Protein AF-A0A1W9HI60-F1 (afdb_monomer)

pLDDT: mean 85.68, std 8.65, range [54.12, 96.75]

Foldseek 3Di:
DVVVLVVLVVVLVVVCVVVVHDDDQVPPPVSVLSVVLSVVCVVLVVVVVVLLVLCVVLVPDVVLSVPLVVQLVVLCVLLVVCCVDPDVPDPSVVSSVVVSVVSVVVSVVSNVV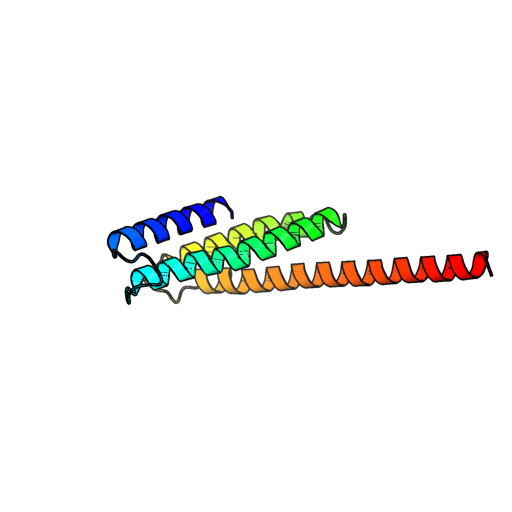SVVVVVVVVVVVVVVVVVVPD

Nearest PDB structures (foldseek):
  7a0g-assembly1_JJJ  TM=3.766E-01  e=6.857E+00  Serratia marcescens

Structure (mmCIF, N/CA/C/O backbone):
data_AF-A0A1W9HI60-F1
#
_entry.id   AF-A0A1W9HI60-F1
#
loop_
_atom_site.group_PDB
_atom_site.id
_atom_site.type_symbol
_atom_site.label_atom_id
_atom_site.label_alt_id
_atom_site.label_comp_id
_atom_site.label_asym_id
_atom_site.label_entity_id
_atom_site.label_seq_id
_atom_site.pdbx_PDB_ins_code
_atom_site.Cartn_x
_atom_site.Cartn_y
_atom_site.Cartn_z
_atom_site.occupancy
_atom_site.B_iso_or_equiv
_atom_site.auth_seq_id
_atom_site.auth_comp_id
_atom_site.auth_asym_id
_atom_site.auth_atom_id
_atom_site.pdbx_PDB_model_num
ATOM 1 N N . MET A 1 1 ? 3.529 3.774 7.042 1.00 82.81 1 MET A N 1
ATOM 2 C CA . MET A 1 1 ? 2.419 2.790 7.046 1.00 82.81 1 MET A CA 1
ATOM 3 C C . MET A 1 1 ? 2.489 1.824 8.220 1.00 82.81 1 MET A C 1
ATOM 5 O O . MET A 1 1 ? 1.472 1.654 8.872 1.00 82.81 1 MET A O 1
ATOM 9 N N . LEU A 1 2 ? 3.661 1.269 8.552 1.00 86.38 2 LEU A N 1
ATOM 10 C CA . LEU A 1 2 ? 3.834 0.377 9.712 1.00 86.38 2 LEU A CA 1
ATOM 11 C C . LEU A 1 2 ? 3.375 0.995 11.042 1.00 86.38 2 LEU A C 1
ATOM 13 O O . LEU A 1 2 ? 2.632 0.367 11.785 1.00 86.38 2 LEU A O 1
ATOM 17 N N . ILE A 1 3 ? 3.729 2.258 11.300 1.00 87.12 3 ILE A N 1
ATOM 18 C CA . ILE A 1 3 ? 3.277 2.974 12.505 1.00 87.12 3 ILE A CA 1
ATOM 19 C C . ILE A 1 3 ? 1.744 3.045 12.550 1.00 87.12 3 ILE A C 1
ATOM 21 O O . ILE A 1 3 ? 1.136 2.689 13.551 1.00 87.12 3 ILE A O 1
ATOM 25 N N . LEU A 1 4 ? 1.107 3.438 11.443 1.00 84.75 4 LEU A N 1
ATOM 26 C CA . LEU A 1 4 ? -0.353 3.515 11.353 1.00 84.75 4 LEU A CA 1
ATOM 27 C C . LEU A 1 4 ? -1.011 2.136 11.546 1.00 84.75 4 LEU A C 1
ATOM 29 O O . LEU A 1 4 ? -2.028 2.039 12.227 1.00 84.75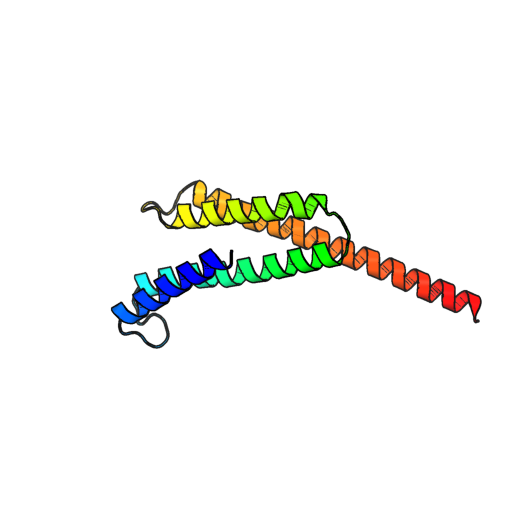 4 LEU A O 1
ATOM 33 N N . GLN A 1 5 ? -0.407 1.073 11.005 1.00 87.19 5 GLN A N 1
ATOM 34 C CA . GLN A 1 5 ? -0.853 -0.308 11.201 1.00 87.19 5 GLN A CA 1
ATOM 35 C C . GLN A 1 5 ? -0.821 -0.703 12.679 1.00 87.19 5 GLN A C 1
ATOM 37 O O . GLN A 1 5 ? -1.803 -1.242 13.191 1.00 87.19 5 GLN A O 1
ATOM 42 N N . MET A 1 6 ? 0.276 -0.383 13.367 1.00 90.00 6 MET A N 1
ATOM 43 C CA . MET A 1 6 ? 0.448 -0.680 14.784 1.00 90.00 6 MET A CA 1
ATOM 44 C C . MET A 1 6 ? -0.545 0.104 15.650 1.00 90.00 6 MET A C 1
ATOM 46 O O . MET A 1 6 ? -1.185 -0.469 16.527 1.00 90.00 6 MET A O 1
ATOM 50 N N . LEU A 1 7 ? -0.763 1.388 15.344 1.00 88.81 7 LEU A N 1
ATOM 51 C CA . LEU A 1 7 ? -1.753 2.223 16.031 1.00 88.81 7 LEU A CA 1
ATOM 52 C C . LEU A 1 7 ? -3.176 1.664 15.891 1.00 88.81 7 LEU A C 1
ATOM 54 O O . LEU A 1 7 ? -3.876 1.506 16.889 1.00 88.81 7 LEU A O 1
ATOM 58 N N . LEU A 1 8 ? -3.606 1.313 14.672 1.00 86.75 8 LEU A N 1
ATOM 59 C CA . LEU A 1 8 ? -4.923 0.701 14.459 1.00 86.75 8 LEU A CA 1
ATOM 60 C C . LEU A 1 8 ? -5.033 -0.677 15.130 1.00 86.75 8 LEU A C 1
ATOM 62 O O . LEU A 1 8 ? -6.116 -1.043 15.590 1.00 86.75 8 LEU A O 1
ATOM 66 N N . GLY A 1 9 ? -3.924 -1.417 15.213 1.00 89.00 9 GLY A N 1
ATOM 67 C CA . GLY A 1 9 ? -3.837 -2.681 15.942 1.00 89.00 9 GLY A CA 1
ATOM 68 C C . GLY A 1 9 ? -4.098 -2.485 17.431 1.00 89.00 9 GLY A C 1
ATOM 69 O O . GLY A 1 9 ? -5.011 -3.100 17.973 1.00 89.00 9 GLY A O 1
ATOM 70 N N . PHE A 1 10 ? -3.394 -1.547 18.071 1.00 90.06 10 PHE A N 1
ATOM 71 C CA . PHE A 1 10 ? -3.617 -1.206 19.478 1.00 90.06 10 PHE A CA 1
ATOM 72 C C . PHE A 1 10 ? -5.046 -0.723 19.753 1.00 90.06 10 PHE A C 1
ATOM 74 O O . PHE A 1 10 ? -5.651 -1.143 20.739 1.00 90.06 10 PHE A O 1
ATOM 81 N N . ILE A 1 11 ? -5.621 0.100 18.868 1.00 88.44 11 ILE A N 1
ATOM 82 C CA . ILE A 1 11 ? -7.019 0.551 18.986 1.00 88.44 11 ILE A CA 1
ATOM 83 C C . ILE A 1 11 ? -7.984 -0.643 18.941 1.00 88.44 11 ILE A C 1
ATOM 85 O O . ILE A 1 11 ? -8.910 -0.712 19.752 1.00 88.44 11 ILE A O 1
ATOM 89 N N . THR A 1 12 ? -7.758 -1.588 18.025 1.00 89.12 12 THR A N 1
ATOM 90 C CA . THR A 1 12 ? -8.591 -2.792 17.877 1.00 89.12 12 THR A CA 1
ATOM 91 C C . THR A 1 12 ? -8.442 -3.719 19.087 1.00 89.12 12 THR A C 1
ATOM 93 O O . THR A 1 12 ? -9.445 -4.185 19.619 1.00 89.12 12 THR A O 1
ATOM 96 N N . SER A 1 13 ? -7.221 -3.930 19.587 1.00 88.62 13 SER A N 1
ATOM 97 C CA . SER A 1 13 ? -6.960 -4.726 20.796 1.00 88.62 13 SER A CA 1
ATOM 98 C C . SER A 1 13 ? -7.589 -4.108 22.048 1.00 88.62 13 SER A C 1
ATOM 100 O O . SER A 1 13 ? -8.184 -4.816 22.856 1.00 88.62 13 SER A O 1
ATOM 102 N N . GLY A 1 14 ? -7.530 -2.781 22.193 1.00 87.94 14 GLY A N 1
ATOM 103 C CA . GLY A 1 14 ? -8.200 -2.076 23.286 1.00 87.94 14 GLY A CA 1
ATOM 104 C C . GLY A 1 14 ? -9.727 -2.166 23.199 1.00 87.94 14 GLY A C 1
ATOM 105 O O . GLY A 1 14 ? -10.391 -2.382 24.210 1.00 87.94 14 GLY A O 1
ATOM 106 N N . ALA A 1 15 ? -10.299 -2.051 21.993 1.00 87.31 15 ALA A N 1
ATOM 107 C CA . ALA A 1 15 ? -11.731 -2.267 21.775 1.00 87.31 15 ALA A CA 1
ATOM 108 C C . ALA A 1 15 ? -12.148 -3.703 22.122 1.00 87.31 15 ALA A C 1
ATOM 110 O O . ALA A 1 15 ? -13.170 -3.902 22.771 1.00 87.31 15 ALA A O 1
ATOM 111 N N . ARG A 1 16 ? -11.311 -4.684 21.770 1.00 88.50 16 ARG A N 1
ATOM 112 C CA . ARG A 1 16 ? -11.510 -6.097 22.088 1.00 88.50 16 ARG A CA 1
ATOM 113 C C . ARG A 1 16 ? -11.554 -6.348 23.600 1.00 88.50 16 ARG A C 1
ATOM 115 O O . ARG A 1 16 ? -12.469 -7.010 24.079 1.00 88.50 16 ARG A O 1
ATOM 122 N N . GLY A 1 17 ? -10.613 -5.762 24.344 1.00 87.81 17 GLY A N 1
ATOM 123 C CA . GLY A 1 17 ? -10.584 -5.841 25.807 1.00 87.81 17 GLY A CA 1
ATOM 124 C C . GLY A 1 17 ? -11.825 -5.229 26.464 1.00 87.81 17 GLY A C 1
ATOM 125 O O . GLY A 1 17 ? -12.393 -5.834 27.366 1.00 87.81 17 GLY A O 1
ATOM 126 N N . ARG A 1 18 ? -12.298 -4.072 25.972 1.00 86.38 18 ARG A N 1
ATOM 127 C CA . ARG A 1 18 ? -13.528 -3.425 26.475 1.00 86.38 18 ARG A CA 1
ATOM 128 C C . ARG A 1 18 ? -14.798 -4.231 26.200 1.00 86.38 18 ARG A C 1
ATOM 130 O O . ARG A 1 18 ? -15.707 -4.195 27.018 1.00 86.38 18 ARG A O 1
ATOM 137 N N . ALA A 1 19 ? -14.859 -4.931 25.069 1.00 86.44 19 ALA A N 1
ATOM 138 C CA . ALA A 1 19 ? -16.005 -5.756 24.691 1.00 86.44 19 ALA A CA 1
ATOM 139 C C . ALA A 1 19 ? -15.988 -7.155 25.344 1.00 86.44 19 ALA A C 1
ATOM 141 O O . ALA A 1 19 ? -16.971 -7.882 25.255 1.00 86.44 19 ALA A O 1
ATOM 142 N N . GLY A 1 20 ? -14.876 -7.567 25.969 1.00 86.62 20 GLY A N 1
ATOM 143 C CA . GLY A 1 20 ? -14.726 -8.912 26.541 1.00 86.62 20 GLY A CA 1
ATOM 144 C C . GLY A 1 20 ? -14.711 -10.042 25.498 1.00 86.62 20 GLY A C 1
ATOM 145 O O . GLY A 1 20 ? -14.954 -11.198 25.835 1.00 86.62 20 GLY A O 1
ATOM 146 N N . VAL A 1 21 ? -14.439 -9.728 24.226 1.00 87.56 21 VAL A N 1
ATOM 147 C CA . VAL A 1 21 ? -14.544 -10.675 23.103 1.00 87.56 21 VAL A CA 1
ATOM 148 C C . VAL A 1 21 ? -13.172 -11.233 22.740 1.00 87.56 21 VAL A C 1
ATOM 150 O O . VAL A 1 21 ? -12.330 -10.513 22.222 1.00 87.56 21 VAL A O 1
ATOM 153 N N . TRP A 1 22 ? -12.928 -12.531 22.885 1.00 75.00 22 TRP A N 1
ATOM 154 C CA . TRP A 1 22 ? -11.610 -13.108 22.563 1.00 75.00 22 TRP A CA 1
ATOM 155 C C . TRP A 1 22 ? -11.428 -13.472 21.083 1.00 75.00 22 TRP A C 1
ATOM 157 O O . TRP A 1 22 ? -10.345 -13.281 20.534 1.00 75.00 22 TRP A O 1
ATOM 167 N N . ILE A 1 23 ? -12.492 -13.925 20.411 1.00 78.75 23 ILE A N 1
ATOM 168 C CA . ILE A 1 23 ? -12.496 -14.330 18.995 1.00 78.75 23 ILE A CA 1
ATOM 169 C C . ILE A 1 23 ? -13.707 -13.701 18.298 1.00 78.75 23 ILE A C 1
ATOM 171 O O . ILE A 1 23 ? -14.773 -13.582 18.893 1.00 78.75 23 ILE A O 1
ATOM 175 N N . GLY A 1 24 ? -13.543 -13.274 17.042 1.00 80.44 24 GLY A N 1
ATOM 176 C CA . GLY A 1 24 ? -14.601 -12.592 16.286 1.00 80.44 24 GLY A CA 1
ATOM 177 C C . GLY A 1 24 ? -14.851 -11.162 16.774 1.00 80.44 24 GLY A C 1
ATOM 178 O O . GLY A 1 24 ? -13.955 -10.546 17.363 1.00 80.44 24 GLY A O 1
ATOM 179 N N . ASP A 1 25 ? -16.043 -10.637 16.492 1.00 83.12 25 ASP A N 1
ATOM 180 C CA . ASP A 1 25 ? -16.515 -9.315 16.931 1.00 83.12 25 ASP A CA 1
ATOM 181 C C . ASP A 1 25 ? -17.551 -9.385 18.069 1.00 83.12 25 ASP A C 1
ATOM 183 O O . ASP A 1 25 ? -17.870 -8.358 18.658 1.00 83.12 25 ASP A O 1
ATOM 187 N N . GLY A 1 26 ? -18.045 -10.581 18.410 1.00 83.31 26 GLY A N 1
ATOM 188 C CA . GLY A 1 26 ? -19.010 -10.791 19.493 1.00 83.31 26 GLY A CA 1
ATOM 189 C C . GLY A 1 26 ? -20.325 -10.026 19.317 1.00 83.31 26 GLY A C 1
ATOM 190 O O . GLY A 1 26 ? -21.011 -9.784 20.303 1.00 83.31 26 GLY A O 1
ATOM 191 N N . GLY A 1 27 ? -20.660 -9.608 18.089 1.00 84.88 27 GLY A N 1
ATOM 192 C CA . GLY A 1 27 ? -21.811 -8.743 17.812 1.00 84.88 27 GLY A CA 1
ATOM 193 C C . GLY A 1 27 ? -21.589 -7.257 18.132 1.00 84.88 27 GLY A C 1
ATOM 194 O O . GLY A 1 27 ? -22.499 -6.451 17.940 1.00 84.88 27 GLY A O 1
ATOM 195 N N . ASP A 1 28 ? -20.393 -6.861 18.579 1.00 86.75 28 ASP A N 1
ATOM 196 C CA . ASP A 1 28 ? -20.057 -5.464 18.847 1.00 86.75 28 ASP A CA 1
ATOM 197 C C . ASP A 1 28 ? -19.732 -4.728 17.534 1.00 86.75 28 ASP A C 1
ATOM 199 O O . ASP A 1 28 ? -18.679 -4.902 16.908 1.00 86.75 28 ASP A O 1
ATOM 203 N N . ALA A 1 29 ? -20.645 -3.846 17.123 1.00 84.88 29 ALA A N 1
ATOM 204 C CA . ALA A 1 29 ? -20.510 -3.058 15.901 1.00 84.88 29 ALA A CA 1
ATOM 205 C C . ALA A 1 29 ? -19.293 -2.107 15.909 1.00 84.88 29 ALA A C 1
ATOM 207 O O . ALA A 1 29 ? -18.756 -1.775 14.847 1.00 84.88 29 ALA A O 1
ATOM 208 N N . ALA A 1 30 ? -18.831 -1.642 17.072 1.00 83.38 30 ALA A N 1
ATOM 209 C CA . ALA A 1 30 ? -17.645 -0.796 17.188 1.00 83.38 30 ALA A CA 1
ATOM 210 C C . ALA A 1 30 ? -16.352 -1.618 17.045 1.00 83.38 30 ALA 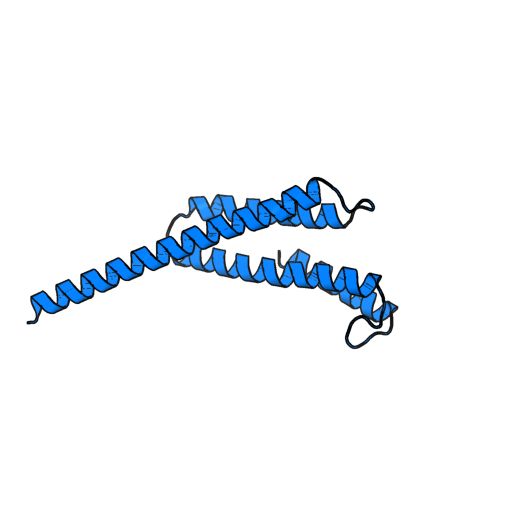A C 1
ATOM 212 O O . ALA A 1 30 ? -15.417 -1.190 16.351 1.00 83.38 30 ALA A O 1
ATOM 213 N N . LEU A 1 31 ? -16.312 -2.822 17.622 1.00 86.69 31 LEU A N 1
ATOM 214 C CA . LEU A 1 31 ? -15.220 -3.774 17.424 1.00 86.69 31 LEU A CA 1
ATOM 215 C C . LEU A 1 31 ? -15.136 -4.207 15.958 1.00 86.69 31 LEU A C 1
ATOM 217 O O . LEU A 1 31 ? -14.060 -4.151 15.363 1.00 86.69 31 LEU A O 1
ATOM 221 N N . GLN A 1 32 ? -16.273 -4.518 15.334 1.00 87.44 32 GLN A N 1
ATOM 222 C CA . GLN A 1 32 ? -16.336 -4.858 13.914 1.00 87.44 32 GLN A CA 1
ATOM 223 C C . GLN A 1 32 ? -15.767 -3.729 13.039 1.00 87.44 32 GLN A C 1
ATOM 225 O O . GLN A 1 32 ? -14.930 -3.962 12.163 1.00 87.44 32 GLN A O 1
ATOM 230 N N . ARG A 1 33 ? -16.158 -2.473 13.300 1.00 84.12 33 ARG A N 1
ATOM 231 C CA . ARG A 1 33 ? -15.640 -1.309 12.564 1.00 84.12 33 ARG A CA 1
ATOM 232 C C . ARG A 1 33 ? -14.132 -1.163 12.727 1.00 84.12 33 ARG A C 1
ATOM 234 O O . ARG A 1 33 ? -13.442 -1.003 11.724 1.00 84.12 33 ARG A O 1
ATOM 241 N N . THR A 1 34 ? -13.605 -1.206 13.948 1.00 86.62 34 THR A N 1
ATOM 242 C CA . THR A 1 34 ? -12.159 -1.031 14.189 1.00 86.62 34 THR A CA 1
ATOM 243 C C . THR A 1 34 ? -11.336 -2.174 13.589 1.00 86.62 34 THR A C 1
ATOM 245 O O . THR A 1 34 ? -10.365 -1.903 12.879 1.00 86.62 34 THR A O 1
ATOM 248 N N . ALA A 1 35 ? -11.799 -3.420 13.722 1.00 87.06 35 ALA A N 1
ATOM 249 C CA . ALA A 1 35 ? -11.182 -4.586 13.097 1.00 87.06 35 ALA A CA 1
ATOM 250 C C . ALA A 1 35 ? -11.123 -4.465 11.565 1.00 87.06 35 ALA A C 1
ATOM 252 O O . ALA A 1 35 ? -10.074 -4.704 10.967 1.00 87.06 35 ALA A O 1
ATOM 253 N N . ARG A 1 36 ? -12.202 -4.010 10.909 1.00 86.94 36 ARG A N 1
ATOM 254 C CA . ARG A 1 36 ? -12.205 -3.787 9.449 1.00 86.94 36 ARG A CA 1
ATOM 255 C C . ARG A 1 36 ? -11.260 -2.671 9.011 1.00 86.94 36 ARG A C 1
ATOM 257 O O . ARG A 1 36 ? -10.659 -2.784 7.944 1.00 86.94 36 ARG A O 1
ATOM 264 N N . ARG A 1 37 ? -11.102 -1.613 9.813 1.00 83.69 37 ARG A N 1
ATOM 265 C CA . ARG A 1 37 ? -10.131 -0.538 9.539 1.00 83.69 37 ARG A CA 1
ATOM 266 C C . ARG A 1 37 ? -8.702 -1.067 9.575 1.00 83.69 37 ARG A C 1
ATOM 268 O O . ARG A 1 37 ? -7.924 -0.778 8.669 1.00 83.69 37 ARG A O 1
ATOM 275 N N . HIS A 1 38 ? -8.379 -1.847 10.606 1.00 86.06 38 HIS A N 1
ATOM 276 C CA . HIS A 1 38 ? -7.067 -2.464 10.764 1.00 86.06 38 HIS A CA 1
ATOM 277 C C . HIS A 1 38 ? -6.773 -3.477 9.649 1.00 86.06 38 HIS A C 1
ATOM 279 O O . HIS A 1 38 ? -5.710 -3.408 9.039 1.00 86.06 38 HIS A O 1
ATOM 285 N N . GLY A 1 39 ? -7.733 -4.351 9.327 1.00 85.94 39 GLY A N 1
ATOM 286 C CA . GLY A 1 39 ? -7.604 -5.334 8.246 1.00 85.94 39 GLY A CA 1
ATOM 287 C C . GLY A 1 39 ? -7.399 -4.687 6.874 1.00 85.94 39 GLY A C 1
ATOM 288 O O . GLY A 1 39 ? -6.445 -5.017 6.179 1.00 85.94 39 GLY A O 1
ATOM 289 N N . ASN A 1 40 ? -8.203 -3.675 6.522 1.00 85.25 40 ASN A N 1
ATOM 290 C CA . ASN A 1 40 ? -8.041 -2.963 5.248 1.00 85.25 40 ASN A CA 1
ATOM 291 C C . ASN A 1 40 ? -6.660 -2.303 5.119 1.00 85.25 40 ASN A C 1
ATOM 293 O O . ASN A 1 40 ? -6.091 -2.254 4.026 1.00 85.25 40 ASN A O 1
ATOM 297 N N . LEU A 1 41 ? -6.129 -1.752 6.215 1.00 85.06 41 LEU A N 1
ATOM 298 C CA . LEU A 1 41 ? -4.783 -1.196 6.210 1.00 85.06 41 LEU A CA 1
ATOM 299 C C . LEU A 1 41 ? -3.719 -2.287 6.118 1.00 85.06 41 LEU A C 1
ATOM 301 O O . LEU A 1 41 ? -2.770 -2.073 5.374 1.00 85.06 41 LEU A O 1
ATOM 305 N N . ALA A 1 42 ? -3.896 -3.433 6.777 1.00 86.94 42 ALA A N 1
ATOM 306 C CA . ALA A 1 42 ? -2.968 -4.561 6.705 1.00 86.94 42 ALA A CA 1
ATOM 307 C C . ALA A 1 42 ? -2.799 -5.057 5.263 1.00 86.94 42 ALA A C 1
ATOM 309 O O . ALA A 1 42 ? -1.681 -5.137 4.757 1.00 86.94 42 ALA A O 1
ATOM 310 N N . GLU A 1 43 ? -3.925 -5.320 4.595 1.00 84.50 43 GLU A N 1
ATOM 311 C CA . GLU A 1 43 ? -3.982 -5.834 3.226 1.00 84.50 43 GLU A CA 1
ATOM 312 C C . GLU A 1 43 ? -3.324 -4.857 2.246 1.00 84.50 43 GLU A C 1
ATOM 314 O O . GLU A 1 43 ? -2.404 -5.216 1.512 1.00 84.50 43 GLU A O 1
ATOM 319 N N . ASN A 1 44 ? -3.742 -3.587 2.275 1.00 84.19 44 ASN A N 1
ATOM 320 C CA . ASN A 1 44 ? -3.217 -2.592 1.344 1.00 84.19 44 ASN A CA 1
ATOM 321 C C . ASN A 1 44 ? -1.768 -2.213 1.669 1.00 84.19 44 ASN A C 1
ATOM 323 O O . ASN A 1 44 ? -0.935 -2.150 0.776 1.00 84.19 44 ASN A O 1
ATOM 327 N N . ALA A 1 45 ? -1.416 -1.966 2.931 1.00 85.81 45 ALA A N 1
ATOM 328 C CA . ALA A 1 45 ? -0.049 -1.569 3.264 1.00 85.81 45 ALA A CA 1
ATOM 329 C C . ALA A 1 45 ? 0.963 -2.666 2.905 1.00 85.81 45 ALA A C 1
ATOM 331 O O . ALA A 1 45 ? 2.015 -2.337 2.360 1.00 85.81 45 ALA A O 1
ATOM 332 N N . GLY A 1 46 ? 0.641 -3.938 3.173 1.00 87.62 46 GLY A N 1
ATOM 333 C CA . GLY A 1 46 ? 1.508 -5.071 2.849 1.00 87.62 46 GLY A CA 1
ATOM 334 C C . GLY A 1 46 ? 1.729 -5.232 1.345 1.00 87.62 46 GLY A C 1
ATOM 335 O O . GLY A 1 46 ? 2.875 -5.288 0.901 1.00 87.62 46 GLY A O 1
ATOM 336 N N . LEU A 1 47 ? 0.649 -5.226 0.557 1.00 89.38 47 LEU A N 1
ATOM 337 C CA . LEU A 1 47 ? 0.732 -5.364 -0.902 1.00 89.38 47 LEU A CA 1
ATOM 338 C C . LEU A 1 47 ? 1.525 -4.225 -1.552 1.00 89.38 47 LEU A C 1
ATOM 340 O O . LEU A 1 47 ? 2.368 -4.472 -2.413 1.00 89.38 47 LEU A O 1
ATOM 344 N N . PHE A 1 48 ? 1.302 -2.983 -1.122 1.00 91.38 48 PHE A N 1
ATOM 345 C CA . PHE A 1 48 ? 2.021 -1.838 -1.678 1.00 91.38 48 PHE A CA 1
ATOM 346 C C . PHE A 1 48 ? 3.492 -1.818 -1.270 1.00 91.38 48 PHE A C 1
ATOM 348 O O . PHE A 1 48 ? 4.335 -1.536 -2.114 1.00 91.38 48 PHE A O 1
ATOM 355 N N . LEU A 1 49 ? 3.822 -2.152 -0.017 1.00 92.19 49 LEU A N 1
ATOM 356 C CA . LEU A 1 49 ? 5.218 -2.291 0.411 1.00 92.19 49 LEU A CA 1
ATOM 357 C C . LEU A 1 49 ? 5.946 -3.337 -0.435 1.00 92.19 49 LEU A C 1
ATOM 359 O O . LEU A 1 49 ? 7.006 -3.034 -0.971 1.00 92.19 49 LEU A O 1
ATOM 363 N N . ALA A 1 50 ? 5.347 -4.517 -0.625 1.00 93.62 50 ALA A N 1
ATOM 364 C CA . ALA A 1 50 ? 5.918 -5.554 -1.479 1.00 93.62 50 ALA A CA 1
ATOM 365 C C . ALA A 1 50 ? 6.110 -5.063 -2.924 1.00 93.62 50 ALA A C 1
ATOM 367 O O . ALA A 1 50 ? 7.185 -5.234 -3.495 1.00 93.62 50 ALA A O 1
ATOM 368 N N . GLY A 1 51 ? 5.105 -4.397 -3.502 1.00 93.88 51 GLY A N 1
ATOM 369 C CA . GLY A 1 51 ? 5.194 -3.850 -4.855 1.00 93.88 51 GLY A CA 1
ATOM 370 C C . GLY A 1 51 ? 6.275 -2.774 -5.011 1.00 93.88 51 GLY A C 1
ATOM 371 O O . GLY A 1 51 ? 7.034 -2.812 -5.976 1.00 93.88 51 GLY A O 1
ATOM 372 N N . PHE A 1 52 ? 6.398 -1.848 -4.055 1.00 94.44 52 PHE A N 1
ATOM 373 C CA . PHE A 1 52 ? 7.456 -0.833 -4.065 1.00 94.44 52 PHE A CA 1
ATOM 374 C C . PHE A 1 52 ? 8.842 -1.456 -3.924 1.00 94.44 52 PHE A C 1
ATOM 376 O O . PHE A 1 52 ? 9.755 -1.061 -4.642 1.00 94.44 52 PHE A O 1
ATOM 383 N N . THR A 1 53 ? 8.997 -2.462 -3.061 1.00 94.50 53 THR A N 1
ATOM 384 C CA . THR A 1 53 ? 10.254 -3.208 -2.943 1.00 94.50 53 THR A CA 1
ATOM 385 C C . THR A 1 53 ? 10.615 -3.898 -4.257 1.00 94.50 53 THR A C 1
ATOM 387 O O . THR A 1 53 ? 11.755 -3.794 -4.694 1.00 94.50 53 THR A O 1
ATOM 390 N N . LEU A 1 54 ? 9.663 -4.553 -4.929 1.00 95.00 54 LEU A N 1
ATOM 391 C CA . LEU A 1 54 ? 9.911 -5.171 -6.237 1.00 95.00 54 LEU A CA 1
ATOM 392 C C . LEU A 1 54 ? 10.298 -4.139 -7.304 1.00 95.00 54 LEU A C 1
ATOM 394 O O . LEU A 1 54 ? 11.187 -4.403 -8.113 1.00 95.00 54 LEU A O 1
ATOM 398 N N . LEU A 1 55 ? 9.659 -2.965 -7.297 1.00 94.69 55 LEU A N 1
ATOM 399 C CA . LEU A 1 55 ? 9.994 -1.879 -8.215 1.00 94.69 55 LEU A CA 1
ATOM 400 C C . LEU A 1 55 ? 11.419 -1.359 -7.963 1.00 94.69 55 LEU A C 1
ATOM 402 O O . LEU A 1 55 ? 12.187 -1.260 -8.916 1.00 94.69 55 LEU A O 1
ATOM 406 N N . GLU A 1 56 ? 11.800 -1.115 -6.708 1.00 94.50 56 GLU A N 1
ATOM 407 C CA . GLU A 1 56 ? 13.161 -0.696 -6.333 1.00 94.50 56 GLU A CA 1
ATOM 408 C C . GLU A 1 56 ? 14.204 -1.739 -6.758 1.00 94.50 56 GLU A C 1
ATOM 410 O O . GLU A 1 56 ? 15.173 -1.421 -7.446 1.00 94.50 56 GLU A O 1
ATOM 415 N N . LEU A 1 57 ? 13.964 -3.015 -6.431 1.00 94.56 57 LEU A N 1
ATOM 416 C CA . LEU A 1 57 ? 14.861 -4.124 -6.774 1.00 94.56 57 LEU A CA 1
ATOM 417 C C . LEU A 1 57 ? 14.992 -4.340 -8.284 1.00 94.56 57 LEU A C 1
ATOM 419 O O . LEU A 1 57 ? 16.004 -4.861 -8.750 1.00 94.56 57 LEU A O 1
ATOM 423 N N . SER A 1 58 ? 13.994 -3.933 -9.071 1.00 92.44 58 SER A N 1
ATOM 424 C CA . SER A 1 58 ? 14.085 -3.994 -10.529 1.00 92.44 58 SER A CA 1
ATOM 425 C C . SER A 1 58 ? 15.129 -3.030 -11.108 1.00 92.44 58 SER A C 1
ATOM 427 O O . SER A 1 58 ? 15.512 -3.192 -12.272 1.00 92.44 58 SER A O 1
ATOM 429 N N . GLY A 1 59 ? 15.551 -2.020 -10.334 1.00 90.69 59 GLY A N 1
ATOM 430 C CA . GLY A 1 59 ? 16.445 -0.942 -10.761 1.00 90.69 59 GLY A CA 1
ATOM 431 C C . GLY A 1 59 ? 15.840 -0.019 -11.825 1.00 90.69 59 GLY A C 1
ATOM 432 O O . GLY A 1 59 ? 16.558 0.763 -12.445 1.00 90.69 59 GLY A O 1
ATOM 433 N N . ARG A 1 60 ? 14.531 -0.126 -12.096 1.00 85.31 60 ARG A N 1
ATOM 434 C CA . ARG A 1 60 ? 13.832 0.625 -13.147 1.00 85.31 60 ARG A CA 1
ATOM 435 C C . ARG A 1 60 ? 12.926 1.680 -12.523 1.00 85.31 60 ARG A C 1
ATOM 437 O O . ARG A 1 60 ? 12.247 1.437 -11.536 1.00 85.31 60 ARG A O 1
ATOM 444 N N . TRP A 1 61 ? 12.881 2.844 -13.166 1.00 89.69 61 TRP A N 1
ATOM 445 C CA . TRP A 1 61 ? 11.964 3.948 -12.850 1.00 89.69 61 TRP A CA 1
ATOM 446 C C . TRP A 1 61 ? 12.071 4.498 -11.411 1.00 89.69 61 TRP A C 1
ATOM 448 O O . TRP A 1 61 ? 11.056 4.619 -10.722 1.00 89.69 61 TRP A O 1
ATOM 458 N N . PRO A 1 62 ? 13.266 4.942 -10.972 1.00 90.81 62 PRO A N 1
ATOM 459 C CA . PRO A 1 62 ? 13.460 5.508 -9.632 1.00 90.81 62 PRO A CA 1
ATOM 460 C C . PRO A 1 62 ? 12.569 6.734 -9.368 1.00 90.81 62 PRO A C 1
ATOM 462 O O . PRO A 1 62 ? 12.065 6.917 -8.264 1.00 90.81 62 PRO A O 1
ATOM 465 N N . MET A 1 63 ? 12.290 7.542 -10.399 1.00 92.44 63 MET A N 1
ATOM 466 C CA . MET A 1 63 ? 11.374 8.686 -10.294 1.00 92.44 63 MET A CA 1
ATOM 467 C C . MET A 1 63 ? 9.935 8.266 -9.979 1.00 92.44 63 MET A C 1
ATOM 469 O O . MET A 1 63 ? 9.251 8.951 -9.220 1.00 92.44 63 MET A O 1
ATOM 473 N N . LEU A 1 64 ? 9.472 7.136 -10.529 1.00 90.75 64 LEU A N 1
ATOM 474 C CA . LEU A 1 64 ? 8.138 6.623 -10.224 1.00 90.75 64 LEU A CA 1
ATOM 475 C C . LEU A 1 64 ? 8.051 6.242 -8.748 1.00 90.75 64 LEU A C 1
ATOM 477 O O . LEU A 1 64 ? 7.076 6.593 -8.093 1.00 90.75 64 LEU A O 1
ATOM 481 N N . LEU A 1 65 ? 9.081 5.588 -8.210 1.00 91.75 65 LEU A N 1
ATOM 482 C CA . LEU A 1 65 ? 9.134 5.224 -6.798 1.00 91.75 65 LEU A CA 1
ATOM 483 C C . LEU A 1 65 ? 9.195 6.462 -5.890 1.00 91.75 65 LEU A C 1
ATOM 485 O O . LEU A 1 65 ? 8.441 6.541 -4.918 1.00 91.75 65 LEU A O 1
ATOM 489 N N . LEU A 1 66 ? 10.016 7.457 -6.246 1.00 92.50 66 LEU A N 1
ATOM 490 C CA . LEU A 1 66 ? 10.160 8.709 -5.499 1.00 92.50 66 LEU A CA 1
ATOM 491 C C . LEU A 1 66 ? 8.845 9.493 -5.390 1.00 92.50 66 LEU A C 1
ATOM 493 O O . LEU A 1 66 ? 8.600 10.123 -4.367 1.00 92.50 66 LEU A O 1
ATOM 497 N N . ILE A 1 67 ? 7.996 9.449 -6.419 1.00 93.44 67 ILE A N 1
ATOM 498 C CA . ILE A 1 67 ? 6.698 10.139 -6.425 1.00 93.44 67 ILE A CA 1
ATOM 499 C C . ILE A 1 67 ? 5.615 9.264 -5.783 1.00 93.44 67 ILE A C 1
ATOM 501 O O . ILE A 1 67 ? 4.865 9.713 -4.917 1.00 93.44 67 ILE A O 1
ATOM 505 N N . LEU A 1 68 ? 5.525 7.997 -6.183 1.00 91.81 68 LEU A N 1
ATOM 506 C CA . LEU A 1 68 ? 4.395 7.140 -5.842 1.00 91.81 68 LEU A CA 1
ATOM 507 C C . LEU A 1 68 ? 4.397 6.728 -4.363 1.00 91.81 68 LEU A C 1
ATOM 509 O O . LEU A 1 68 ? 3.328 6.674 -3.754 1.00 91.81 68 LEU A O 1
ATOM 513 N N . CYS A 1 69 ? 5.570 6.511 -3.757 1.00 90.00 69 CYS A N 1
ATOM 514 C CA . CYS A 1 69 ? 5.702 6.198 -2.330 1.00 90.00 69 CYS A CA 1
ATOM 515 C C . CYS A 1 69 ? 5.129 7.296 -1.410 1.00 90.00 69 CYS A C 1
ATOM 517 O O . CYS A 1 69 ? 4.232 6.990 -0.613 1.00 90.00 69 CYS A O 1
ATOM 519 N N . PRO A 1 70 ? 5.580 8.567 -1.475 1.00 91.88 70 PRO A N 1
ATOM 520 C CA . PRO A 1 70 ? 5.030 9.620 -0.624 1.00 91.88 70 PRO A CA 1
ATOM 521 C C . PRO A 1 70 ? 3.566 9.924 -0.957 1.00 91.88 70 PRO A C 1
ATOM 523 O O . PRO A 1 70 ? 2.766 10.086 -0.033 1.00 91.88 70 PRO A O 1
ATOM 526 N N . THR A 1 71 ? 3.173 9.921 -2.237 1.00 90.00 71 THR A N 1
ATOM 527 C CA . THR A 1 71 ? 1.768 10.106 -2.631 1.00 90.00 71 THR A CA 1
ATOM 528 C C . THR A 1 71 ? 0.872 9.031 -2.019 1.00 90.00 71 THR A C 1
ATOM 530 O O . THR A 1 71 ? -0.163 9.356 -1.437 1.00 90.00 71 THR A O 1
AT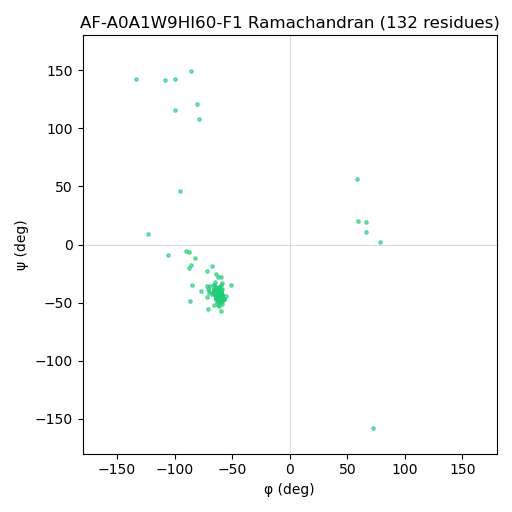OM 533 N N . PHE A 1 72 ? 1.282 7.761 -2.065 1.00 88.88 72 PHE A N 1
ATOM 534 C CA . PHE A 1 72 ? 0.552 6.669 -1.425 1.00 88.88 72 PHE A CA 1
ATOM 535 C C . PHE A 1 72 ? 0.408 6.887 0.086 1.00 88.88 72 PHE A C 1
ATOM 537 O O . PHE A 1 72 ? -0.680 6.713 0.638 1.00 88.88 72 PHE A O 1
ATOM 544 N N . VAL A 1 73 ? 1.474 7.326 0.764 1.00 88.19 73 VAL A N 1
ATOM 545 C CA . VAL A 1 73 ? 1.416 7.619 2.203 1.00 88.19 73 VAL A CA 1
ATOM 546 C C . VAL A 1 73 ? 0.394 8.714 2.508 1.00 88.19 73 VAL A C 1
ATOM 548 O O . VAL A 1 73 ? -0.439 8.533 3.398 1.00 88.19 73 VAL A O 1
ATOM 551 N N . VAL A 1 74 ? 0.408 9.808 1.746 1.00 88.25 74 VAL A N 1
ATOM 552 C CA . VAL A 1 74 ? -0.531 10.929 1.901 1.00 88.25 74 VAL A CA 1
ATOM 553 C C . VAL A 1 74 ? -1.977 10.492 1.64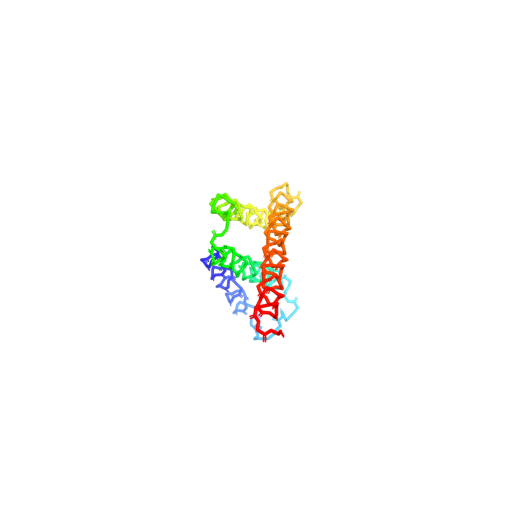9 1.00 88.25 74 VAL A C 1
ATOM 555 O O . VAL A 1 74 ? -2.861 10.793 2.452 1.00 88.25 74 VAL A O 1
ATOM 558 N N . LEU A 1 75 ? -2.232 9.716 0.594 1.00 86.25 75 LEU A N 1
ATOM 559 C CA . LEU A 1 75 ? -3.561 9.178 0.282 1.00 86.25 75 LEU A CA 1
ATOM 560 C C . LEU A 1 75 ? -4.112 8.298 1.410 1.00 86.25 75 LEU A C 1
ATOM 562 O O . LEU A 1 75 ? -5.289 8.403 1.765 1.00 86.25 75 LEU A O 1
ATOM 566 N N . ARG A 1 76 ? -3.261 7.473 2.031 1.00 84.81 76 ARG A N 1
ATOM 567 C CA . ARG A 1 76 ? -3.6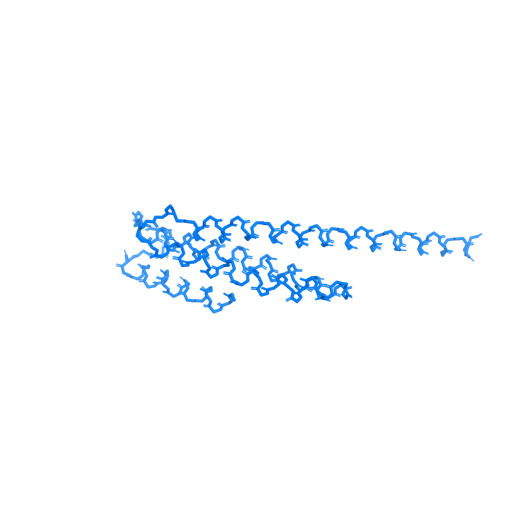53 6.641 3.178 1.00 84.81 76 ARG A CA 1
ATOM 568 C C . ARG A 1 76 ? -3.931 7.467 4.429 1.00 84.81 76 ARG A C 1
ATOM 570 O O . ARG A 1 76 ? -4.863 7.133 5.159 1.00 84.81 76 ARG A O 1
ATOM 577 N N . LEU A 1 77 ? -3.189 8.551 4.661 1.00 81.88 77 LEU A N 1
ATOM 578 C CA . LEU A 1 77 ? -3.493 9.490 5.744 1.00 81.88 77 LEU A CA 1
ATOM 579 C C . LEU A 1 77 ? -4.845 10.175 5.511 1.00 81.88 77 LEU A C 1
ATOM 581 O O . LEU A 1 77 ? -5.675 10.180 6.417 1.00 81.88 77 LEU A O 1
ATOM 585 N N . PHE A 1 78 ? -5.124 10.657 4.296 1.00 80.25 78 PHE A N 1
ATOM 586 C CA . PHE A 1 78 ? -6.432 11.232 3.961 1.00 80.25 78 PHE A CA 1
ATOM 587 C C . PHE A 1 78 ? -7.575 10.229 4.127 1.00 80.25 78 PHE A C 1
ATOM 589 O O . PHE A 1 78 ? -8.614 10.574 4.693 1.00 80.25 78 PHE A O 1
ATOM 596 N N . HIS A 1 79 ? -7.377 8.980 3.702 1.00 77.94 79 HIS A N 1
ATOM 597 C CA . HIS A 1 79 ? -8.372 7.928 3.878 1.00 77.94 79 HIS A CA 1
ATOM 598 C C . HIS A 1 79 ? -8.630 7.627 5.363 1.00 77.94 79 HIS A C 1
ATOM 600 O O . HIS A 1 79 ? -9.785 7.539 5.781 1.00 77.94 79 HIS A O 1
ATOM 606 N N . ALA A 1 80 ? -7.570 7.528 6.176 1.00 74.50 80 ALA A N 1
ATOM 607 C CA . ALA A 1 80 ? -7.675 7.305 7.617 1.00 74.50 80 ALA A CA 1
ATOM 608 C C . ALA A 1 80 ? -8.384 8.471 8.330 1.00 74.50 80 ALA A C 1
ATOM 610 O O . ALA A 1 80 ? -9.284 8.241 9.135 1.00 74.50 80 ALA A O 1
ATOM 611 N N . VAL A 1 81 ? -8.044 9.718 7.987 1.00 75.12 81 VAL A N 1
ATOM 612 C CA . VAL A 1 81 ? -8.694 10.930 8.519 1.00 75.12 81 VAL A CA 1
ATOM 613 C C . VAL A 1 81 ? -10.166 10.988 8.112 1.00 75.12 81 VAL A C 1
ATOM 615 O O . VAL A 1 81 ? -11.027 11.257 8.948 1.00 75.12 81 VAL A O 1
ATOM 618 N N . GLY A 1 82 ? -10.478 10.694 6.846 1.00 66.81 82 GLY A N 1
ATOM 619 C CA . GLY A 1 82 ? -11.850 10.660 6.338 1.00 66.81 82 GLY A CA 1
ATOM 620 C C . GLY A 1 82 ? -12.737 9.653 7.071 1.00 66.81 82 GLY A C 1
ATOM 621 O O . GLY A 1 82 ? -13.938 9.870 7.186 1.00 66.81 82 GLY A O 1
ATOM 622 N N . LEU A 1 83 ? -12.138 8.594 7.614 1.00 65.69 83 LEU A N 1
ATOM 623 C CA . LEU A 1 83 ? -12.813 7.537 8.360 1.00 65.69 83 LEU A CA 1
ATOM 624 C C . LEU A 1 83 ? -12.991 7.857 9.855 1.00 65.69 83 LEU A C 1
ATOM 626 O O . LEU A 1 83 ? -13.806 7.230 10.535 1.00 65.69 83 LEU A O 1
ATOM 630 N N . SER A 1 84 ? -12.240 8.829 10.371 1.00 64.50 84 SER A N 1
ATOM 631 C CA . SER A 1 84 ? -12.330 9.311 11.755 1.00 64.50 84 SER A CA 1
ATOM 632 C C . SER A 1 84 ? -13.366 10.424 11.949 1.00 64.50 84 SER A C 1
ATOM 634 O O . SER A 1 84 ? -13.616 10.820 13.083 1.00 64.50 84 SER A O 1
ATOM 636 N N . ARG A 1 85 ? -13.979 10.934 10.874 1.00 64.50 85 ARG A N 1
ATOM 637 C CA . ARG A 1 85 ? -15.044 11.948 10.940 1.00 64.50 85 ARG A CA 1
ATOM 638 C C . ARG A 1 85 ? -16.423 11.305 11.147 1.00 64.50 85 ARG A C 1
ATOM 640 O O . ARG A 1 85 ? -16.651 10.179 10.712 1.00 64.50 85 ARG A O 1
ATOM 647 N N . ALA A 1 86 ? -17.317 12.033 11.825 1.00 54.12 86 ALA A N 1
ATOM 648 C CA . ALA A 1 86 ? -18.675 11.584 12.157 1.00 54.12 86 ALA A CA 1
ATOM 649 C C . ALA A 1 86 ? -19.538 11.358 10.907 1.00 54.12 86 ALA A C 1
ATOM 651 O O . ALA A 1 86 ? -20.278 10.380 10.832 1.00 54.12 86 ALA A O 1
ATOM 652 N N . ASP A 1 87 ? -19.376 12.218 9.903 1.00 58.84 87 ASP A N 1
ATOM 653 C CA . ASP A 1 87 ? -19.901 11.975 8.570 1.00 58.84 87 ASP A CA 1
ATOM 654 C C . ASP A 1 87 ? -18.941 11.038 7.824 1.00 58.84 87 ASP A C 1
ATOM 656 O O . ASP A 1 87 ? -17.746 11.314 7.712 1.00 58.84 87 ASP A O 1
ATOM 660 N N . THR A 1 88 ? -19.424 9.883 7.376 1.00 56.47 88 THR A N 1
ATOM 661 C CA . THR A 1 88 ? -18.595 8.878 6.685 1.00 56.47 88 THR A CA 1
ATOM 662 C C . THR A 1 88 ? -18.576 9.086 5.166 1.00 56.47 88 THR A C 1
ATOM 664 O O . THR A 1 88 ? -17.791 8.440 4.467 1.00 56.47 88 THR A O 1
ATOM 667 N N . SER A 1 89 ? -19.369 10.037 4.660 1.00 58.97 89 SER A N 1
ATOM 668 C CA . SER A 1 89 ? -19.532 10.405 3.250 1.00 58.97 89 SER A CA 1
ATOM 669 C C . SER A 1 89 ? -18.637 11.589 2.838 1.00 58.97 89 SER A C 1
ATOM 671 O O . SER A 1 89 ? -19.067 12.533 2.178 1.00 58.97 89 SER A O 1
ATOM 673 N N . ASN A 1 90 ? -17.359 11.569 3.221 1.00 66.50 90 ASN A N 1
ATOM 674 C CA . ASN A 1 90 ? -16.486 12.731 3.022 1.00 66.50 90 ASN A CA 1
ATOM 675 C C . ASN A 1 90 ? -15.588 12.599 1.791 1.00 66.50 90 ASN A C 1
ATOM 677 O O . ASN A 1 90 ? -14.987 11.546 1.564 1.00 66.50 90 ASN A O 1
ATOM 681 N N . ALA A 1 91 ? -15.369 13.716 1.088 1.00 68.81 91 ALA A N 1
ATOM 682 C CA . ALA A 1 91 ? -14.430 13.812 -0.035 1.00 68.81 91 ALA A CA 1
ATOM 683 C C . ALA A 1 91 ? -13.030 13.263 0.309 1.00 68.81 91 ALA A C 1
ATOM 685 O O . ALA A 1 91 ? -12.412 12.597 -0.512 1.00 68.81 91 ALA A O 1
ATOM 686 N N . ALA A 1 92 ? -12.561 13.432 1.551 1.00 68.75 92 ALA A N 1
ATOM 687 C CA . ALA A 1 92 ? -11.291 12.868 2.021 1.00 68.75 92 ALA A CA 1
ATOM 688 C C . ALA A 1 92 ? -11.240 11.324 1.973 1.00 68.75 92 ALA A C 1
ATOM 690 O O . ALA A 1 92 ? -10.205 10.750 1.633 1.00 68.75 92 ALA A O 1
ATOM 691 N N . ARG A 1 93 ? -12.359 10.640 2.266 1.00 72.88 93 ARG A N 1
ATOM 692 C CA . ARG A 1 93 ? -12.457 9.174 2.170 1.00 72.88 93 ARG A CA 1
ATOM 693 C C . ARG A 1 93 ? -12.436 8.727 0.712 1.00 72.88 93 ARG A C 1
ATOM 695 O O . ARG A 1 93 ? -11.755 7.749 0.404 1.00 72.88 93 ARG A O 1
ATOM 702 N N . LEU A 1 94 ? -13.157 9.448 -0.152 1.00 75.69 94 LEU A N 1
ATOM 703 C CA . LEU A 1 94 ? -13.232 9.162 -1.583 1.00 75.69 94 LEU A CA 1
ATOM 704 C C . LEU A 1 94 ? -11.875 9.378 -2.259 1.00 75.69 94 LEU A C 1
ATOM 706 O O . LEU A 1 94 ? -11.367 8.456 -2.881 1.00 75.69 94 LEU A O 1
ATOM 710 N N . ILE A 1 95 ? -11.254 10.543 -2.062 1.00 79.81 95 ILE A N 1
ATOM 711 C CA . ILE A 1 95 ? -9.945 10.890 -2.633 1.00 79.81 95 ILE A CA 1
ATOM 712 C C . ILE A 1 95 ? -8.873 9.923 -2.127 1.00 79.81 95 ILE A C 1
ATOM 714 O O . ILE A 1 95 ? -8.132 9.356 -2.925 1.00 79.81 95 ILE A O 1
ATOM 718 N N . GLY A 1 96 ? -8.821 9.677 -0.814 1.00 78.56 96 GLY A N 1
ATOM 719 C CA . GLY A 1 96 ? -7.846 8.754 -0.238 1.00 78.56 96 GLY A CA 1
ATOM 720 C C . GLY A 1 96 ? -8.040 7.314 -0.718 1.00 78.56 96 GLY A C 1
ATOM 721 O O . GLY A 1 96 ? -7.070 6.642 -1.057 1.00 78.56 96 GLY A O 1
ATOM 722 N N . GLY A 1 97 ? -9.286 6.838 -0.797 1.00 81.62 97 GLY A N 1
ATOM 723 C CA . GLY A 1 97 ? -9.606 5.481 -1.248 1.00 81.62 97 GLY A CA 1
ATOM 724 C C . GLY A 1 97 ? -9.368 5.284 -2.746 1.00 81.62 97 GLY A C 1
ATOM 725 O O . GLY A 1 97 ? -8.589 4.418 -3.135 1.00 81.62 97 GLY A O 1
ATOM 726 N N . ALA A 1 98 ? -9.989 6.116 -3.584 1.00 84.94 98 ALA A N 1
ATOM 727 C CA . ALA A 1 98 ? -9.851 6.051 -5.037 1.00 84.94 98 ALA A CA 1
ATOM 728 C C . ALA A 1 98 ? -8.405 6.305 -5.480 1.00 84.94 98 ALA A C 1
ATOM 730 O O . ALA A 1 98 ? -7.874 5.561 -6.299 1.00 84.94 98 ALA A O 1
ATOM 731 N N . GLY A 1 99 ? -7.731 7.289 -4.878 1.00 85.88 99 GLY A N 1
ATOM 732 C CA . GLY A 1 99 ? -6.320 7.548 -5.147 1.00 85.88 99 GLY A CA 1
ATOM 733 C C . GLY A 1 99 ? -5.429 6.365 -4.771 1.00 85.88 99 GLY A C 1
ATOM 734 O O . GLY A 1 99 ? -4.491 6.064 -5.503 1.00 85.88 99 GLY A O 1
ATOM 735 N N . THR A 1 100 ? -5.736 5.650 -3.680 1.00 86.56 100 THR A N 1
ATOM 736 C CA . THR A 1 100 ? -5.010 4.419 -3.320 1.00 86.56 100 THR A CA 1
ATOM 737 C C . THR A 1 100 ? -5.141 3.374 -4.431 1.00 86.56 100 THR A C 1
ATOM 739 O O . THR A 1 100 ? -4.135 2.813 -4.854 1.00 86.56 100 THR A O 1
ATOM 742 N N . TYR A 1 101 ? -6.348 3.144 -4.957 1.00 89.19 101 TYR A N 1
ATOM 743 C CA . TYR A 1 101 ? -6.551 2.193 -6.056 1.00 89.19 101 TYR A CA 1
ATOM 744 C C . TYR A 1 101 ? -5.836 2.609 -7.344 1.00 89.19 101 TYR A C 1
ATOM 746 O O . TYR A 1 101 ? -5.199 1.774 -7.981 1.00 89.19 101 TYR A O 1
ATOM 754 N N . LEU A 1 102 ? -5.879 3.896 -7.698 1.00 91.94 102 LEU A N 1
ATOM 755 C CA . LEU A 1 102 ? -5.158 4.425 -8.858 1.00 91.94 102 LEU A CA 1
ATOM 756 C C . LEU A 1 102 ? -3.644 4.238 -8.714 1.00 91.94 102 LEU A C 1
ATOM 758 O O . LEU A 1 102 ? -2.999 3.752 -9.640 1.00 91.94 102 LEU A O 1
ATOM 762 N N . ALA A 1 103 ? -3.082 4.545 -7.542 1.00 90.56 103 ALA A N 1
ATOM 763 C CA . ALA A 1 103 ? -1.670 4.302 -7.260 1.00 90.56 103 ALA A CA 1
ATOM 764 C C . ALA A 1 103 ? -1.311 2.811 -7.396 1.00 90.56 103 ALA A C 1
ATOM 766 O O . ALA A 1 103 ? -0.252 2.475 -7.923 1.00 90.56 103 ALA A O 1
ATOM 767 N N . GLY A 1 104 ? -2.209 1.920 -6.964 1.00 91.81 104 GLY A N 1
ATOM 768 C CA . GLY A 1 104 ? -2.045 0.473 -7.098 1.00 91.81 104 GLY A CA 1
ATOM 769 C C . GLY A 1 104 ? -2.054 0.002 -8.548 1.00 91.81 104 GLY A C 1
ATOM 770 O O . GLY A 1 104 ? -1.217 -0.813 -8.921 1.00 91.81 104 GLY A O 1
ATOM 771 N N . LEU A 1 105 ? -2.943 0.548 -9.380 1.00 94.69 105 LEU A N 1
ATOM 772 C CA . LEU A 1 105 ? -2.982 0.250 -10.815 1.00 94.69 105 LEU A CA 1
ATOM 773 C C . LEU A 1 105 ? -1.702 0.699 -11.523 1.00 94.69 105 LEU A C 1
ATOM 775 O O . LEU A 1 105 ? -1.156 -0.054 -12.325 1.00 94.69 105 LEU A O 1
ATOM 779 N N . VAL A 1 106 ? -1.195 1.890 -11.195 1.00 94.62 106 VAL A N 1
ATOM 780 C CA . VAL A 1 106 ? 0.069 2.397 -11.750 1.00 94.62 106 VAL A CA 1
ATOM 781 C C . VAL A 1 106 ? 1.239 1.494 -11.350 1.00 94.62 106 VAL A C 1
ATOM 783 O O . VAL A 1 106 ? 2.014 1.081 -12.210 1.00 94.62 106 VAL A O 1
ATOM 786 N N . LEU A 1 107 ? 1.346 1.141 -10.064 1.00 94.69 107 LEU A N 1
ATOM 787 C CA . LEU A 1 107 ? 2.398 0.251 -9.568 1.00 94.69 107 LEU A CA 1
ATOM 788 C C . LEU A 1 107 ? 2.302 -1.151 -10.185 1.00 94.69 107 LEU A C 1
ATOM 790 O O . LEU A 1 107 ? 3.301 -1.696 -10.645 1.00 94.69 107 LEU A O 1
ATOM 794 N N . GLY A 1 108 ? 1.102 -1.729 -10.235 1.00 95.06 108 GLY A N 1
ATOM 795 C CA . GLY A 1 108 ? 0.865 -3.043 -10.828 1.00 95.06 108 GLY A CA 1
ATOM 796 C C . GLY A 1 108 ? 1.196 -3.071 -12.319 1.00 95.06 108 GLY A C 1
ATOM 797 O O . GLY A 1 108 ? 1.907 -3.964 -12.772 1.00 95.06 108 GLY A O 1
ATOM 798 N N . GLY A 1 109 ? 0.758 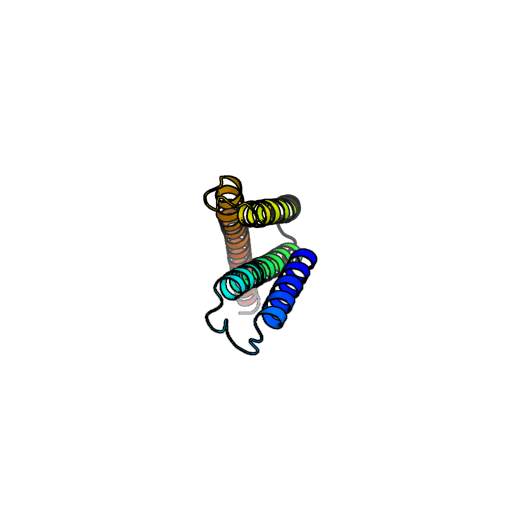-2.057 -13.072 1.00 96.00 109 GLY A N 1
ATOM 799 C CA . GLY A 1 109 ? 1.091 -1.910 -14.489 1.00 96.00 109 GLY A CA 1
ATOM 800 C C . GLY A 1 109 ? 2.597 -1.790 -14.725 1.00 96.00 109 GLY A C 1
ATOM 801 O O . GLY A 1 109 ? 3.131 -2.435 -15.627 1.00 96.00 109 GLY A O 1
ATOM 802 N N . ALA A 1 110 ? 3.300 -1.043 -13.868 1.00 94.69 110 ALA A N 1
ATOM 803 C CA . ALA A 1 110 ? 4.754 -0.943 -13.911 1.00 94.69 110 ALA A CA 1
ATOM 804 C C . ALA A 1 110 ? 5.441 -2.299 -13.715 1.00 94.69 110 ALA A C 1
ATOM 806 O O . ALA A 1 110 ? 6.321 -2.669 -14.491 1.00 94.69 110 ALA A O 1
ATOM 807 N N . LEU A 1 111 ? 5.013 -3.066 -12.711 1.00 95.62 111 LEU A N 1
ATOM 808 C CA . LEU A 1 111 ? 5.578 -4.382 -12.421 1.00 95.62 111 LEU A CA 1
ATOM 809 C C . LEU A 1 111 ? 5.301 -5.392 -13.540 1.00 95.62 111 LEU A C 1
ATOM 811 O O . LEU A 1 111 ? 6.204 -6.140 -13.913 1.00 95.62 111 LEU A O 1
ATOM 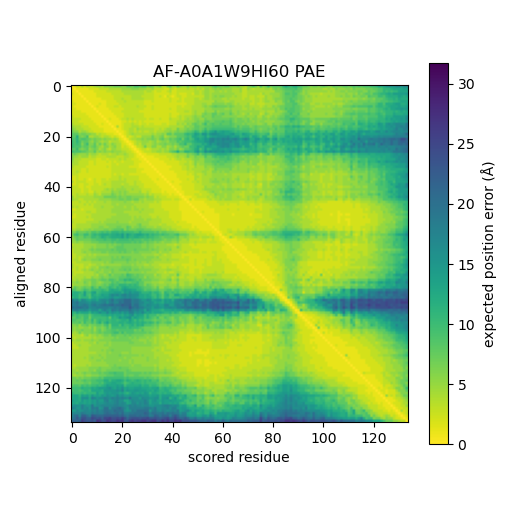815 N N . VAL A 1 112 ? 4.097 -5.383 -14.124 1.00 96.75 112 VAL A N 1
ATOM 816 C CA . VAL A 1 112 ? 3.762 -6.232 -15.281 1.00 96.75 112 VAL A CA 1
ATOM 817 C C . VAL A 1 112 ? 4.646 -5.887 -16.474 1.00 96.75 112 VAL A C 1
ATOM 819 O O . VAL A 1 112 ? 5.235 -6.784 -17.073 1.00 96.75 112 VAL A O 1
ATOM 822 N N . TRP A 1 113 ? 4.795 -4.599 -16.789 1.00 95.62 113 TRP A N 1
ATOM 823 C CA . TRP A 1 113 ? 5.668 -4.149 -17.873 1.00 95.62 113 TRP A CA 1
ATOM 824 C C . TRP A 1 113 ? 7.110 -4.624 -17.677 1.00 95.62 113 TRP A C 1
ATOM 826 O O . TRP A 1 113 ? 7.726 -5.165 -18.595 1.00 95.62 113 TRP A O 1
ATOM 836 N N . ILE A 1 114 ? 7.642 -4.453 -16.464 1.00 94.50 114 ILE A N 1
ATOM 837 C CA . ILE A 1 114 ? 8.986 -4.911 -16.111 1.00 94.50 114 ILE A CA 1
ATOM 838 C C . ILE A 1 114 ? 9.090 -6.428 -16.291 1.00 94.50 114 ILE A C 1
ATOM 840 O O . ILE A 1 114 ? 10.043 -6.889 -16.913 1.00 94.50 114 ILE A O 1
ATOM 844 N N . GLY A 1 115 ? 8.114 -7.197 -15.804 1.00 94.00 115 GLY A N 1
ATOM 845 C CA . GLY A 1 115 ? 8.088 -8.652 -15.953 1.00 94.00 115 GLY A CA 1
ATOM 846 C C . GLY A 1 115 ? 8.117 -9.100 -17.416 1.00 94.00 115 GLY A C 1
ATOM 847 O O . GLY A 1 115 ? 8.936 -9.942 -17.782 1.00 94.00 115 GLY A O 1
ATOM 848 N N . VAL A 1 116 ? 7.287 -8.489 -18.268 1.00 95.31 116 VAL A N 1
ATOM 849 C CA . VAL A 1 116 ? 7.245 -8.782 -19.711 1.00 95.31 116 VAL A CA 1
ATOM 850 C C . VAL A 1 116 ? 8.574 -8.440 -20.385 1.00 95.31 116 VAL A C 1
ATOM 852 O O . VAL A 1 116 ? 9.122 -9.274 -21.103 1.00 95.31 116 VAL A O 1
ATOM 855 N N . ALA A 1 117 ? 9.137 -7.258 -20.111 1.00 92.81 117 ALA A N 1
ATOM 856 C CA . ALA A 1 117 ? 10.417 -6.842 -20.685 1.00 92.81 117 ALA A CA 1
ATOM 857 C C . ALA A 1 117 ? 11.551 -7.822 -20.328 1.00 92.81 117 ALA A C 1
ATOM 859 O O . ALA A 1 117 ? 12.317 -8.243 -21.196 1.00 92.81 117 ALA A O 1
ATOM 860 N N . ARG A 1 118 ? 11.619 -8.264 -19.066 1.00 91.00 118 ARG A N 1
ATOM 861 C CA . ARG A 1 118 ? 12.625 -9.244 -18.625 1.00 91.00 118 ARG A CA 1
ATOM 862 C C . ARG A 1 118 ? 12.434 -10.609 -19.285 1.00 91.00 118 ARG A C 1
ATOM 864 O O . ARG A 1 118 ? 13.419 -11.235 -19.664 1.00 91.00 118 ARG A O 1
ATOM 871 N N . ALA A 1 119 ? 11.194 -11.063 -19.470 1.00 91.69 119 ALA A N 1
ATOM 872 C CA . ALA A 1 119 ? 10.918 -12.325 -20.157 1.00 91.69 119 ALA A CA 1
ATOM 873 C C . ALA A 1 119 ? 11.395 -12.299 -21.619 1.00 91.69 119 ALA A C 1
ATOM 875 O O . ALA A 1 119 ? 12.006 -13.262 -22.085 1.00 91.69 119 ALA A O 1
ATOM 876 N N . THR A 1 120 ? 11.179 -11.182 -22.325 1.00 92.38 120 THR A N 1
ATOM 877 C CA . THR A 1 120 ? 11.651 -11.022 -23.709 1.00 92.38 120 THR A CA 1
ATOM 878 C C . THR A 1 120 ? 13.176 -11.003 -23.820 1.00 92.38 120 THR A C 1
ATOM 880 O O . THR A 1 120 ? 13.722 -11.622 -24.732 1.00 92.38 120 THR A O 1
ATOM 883 N N . GLU A 1 121 ? 13.874 -10.369 -22.871 1.00 90.38 121 GLU A N 1
ATOM 884 C CA . GLU A 1 121 ? 15.343 -10.365 -22.816 1.00 90.38 121 GLU A CA 1
ATOM 885 C C . GLU A 1 121 ? 15.890 -11.794 -22.650 1.00 90.38 121 GLU A C 1
ATOM 887 O O . GLU A 1 121 ? 16.745 -12.228 -23.423 1.00 90.38 121 GLU A O 1
ATOM 892 N N . ILE A 1 122 ? 15.349 -12.562 -21.696 1.00 89.81 122 ILE A N 1
ATOM 893 C CA . ILE A 1 122 ? 15.774 -13.946 -21.419 1.00 89.81 122 ILE A CA 1
ATOM 894 C C . ILE A 1 122 ? 15.554 -14.855 -22.635 1.00 89.81 122 ILE A C 1
ATOM 896 O O . ILE A 1 122 ? 16.443 -15.632 -22.992 1.00 89.81 122 ILE A O 1
ATOM 900 N N . ALA A 1 123 ? 14.396 -14.748 -23.293 1.00 90.00 123 ALA A N 1
ATOM 901 C CA . ALA A 1 123 ? 14.099 -15.522 -24.497 1.00 90.00 123 ALA A CA 1
ATOM 902 C C . ALA A 1 123 ? 15.077 -15.197 -25.642 1.00 90.00 123 ALA A C 1
ATOM 904 O O . ALA A 1 123 ? 15.567 -16.109 -26.310 1.00 90.00 123 ALA A O 1
ATOM 905 N N . GLY A 1 124 ? 15.420 -13.916 -25.821 1.00 90.44 124 GLY A N 1
ATOM 906 C CA . GLY A 1 124 ? 16.419 -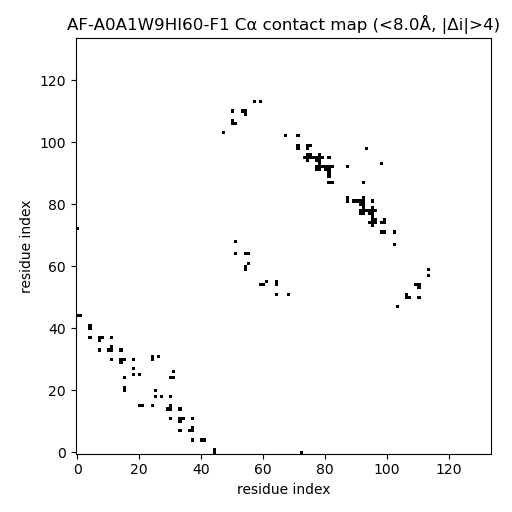13.478 -26.796 1.00 90.44 124 GLY A CA 1
ATOM 907 C C . GLY A 1 124 ? 17.808 -14.067 -26.530 1.00 90.44 124 GLY A C 1
ATOM 908 O O . GLY A 1 124 ? 18.440 -14.591 -27.448 1.00 90.44 124 GLY A O 1
ATOM 909 N N . PHE A 1 125 ? 18.264 -14.064 -25.272 1.00 88.06 125 PHE A N 1
ATOM 910 C CA . PHE A 1 125 ? 19.542 -14.681 -24.895 1.00 88.06 125 PHE A CA 1
ATOM 911 C C . PHE A 1 125 ? 19.561 -16.196 -25.125 1.00 88.06 125 PHE A C 1
ATOM 913 O O . PHE A 1 125 ? 20.565 -16.732 -25.596 1.00 88.06 125 PHE A O 1
ATOM 920 N N . ALA A 1 126 ? 18.463 -16.893 -24.821 1.00 88.19 126 ALA A N 1
ATOM 921 C CA . ALA A 1 126 ? 18.353 -18.331 -25.054 1.00 88.19 126 ALA A CA 1
ATOM 922 C C . ALA A 1 126 ? 18.437 -18.674 -26.552 1.00 88.19 126 ALA A C 1
ATOM 924 O O . ALA A 1 126 ? 19.169 -19.590 -26.928 1.00 88.19 126 ALA A O 1
ATOM 925 N N . ALA A 1 127 ? 17.754 -17.903 -27.405 1.00 88.31 127 ALA A N 1
ATOM 926 C CA . ALA A 1 127 ? 17.809 -18.070 -28.856 1.00 88.31 127 ALA A CA 1
ATOM 927 C C . ALA A 1 127 ? 19.215 -17.795 -29.421 1.00 88.31 127 ALA A C 1
ATOM 929 O O . ALA A 1 127 ? 19.735 -18.600 -30.194 1.00 88.31 127 ALA A O 1
ATOM 930 N N . ALA A 1 128 ? 19.865 -16.709 -28.985 1.00 86.00 128 ALA A N 1
ATOM 931 C CA . ALA A 1 128 ? 21.225 -16.366 -29.408 1.00 86.00 128 ALA A CA 1
ATOM 932 C C . ALA A 1 128 ? 22.250 -17.434 -28.990 1.00 86.00 128 ALA A C 1
ATOM 934 O O . ALA A 1 128 ? 23.130 -17.794 -29.768 1.00 86.00 128 ALA A O 1
ATOM 935 N N . ARG A 1 129 ? 22.110 -17.989 -27.780 1.00 85.00 129 ARG A N 1
ATOM 936 C CA . ARG A 1 129 ? 22.950 -19.095 -27.308 1.00 85.00 129 ARG A CA 1
ATOM 937 C C . ARG A 1 129 ? 22.740 -20.361 -28.144 1.00 85.00 129 ARG A C 1
ATOM 939 O O . ARG A 1 129 ? 23.719 -21.012 -28.480 1.00 85.00 129 ARG A O 1
ATOM 946 N N . GLY A 1 130 ? 21.501 -20.702 -28.497 1.00 85.19 130 GLY A N 1
ATOM 947 C CA . GLY A 1 130 ? 21.210 -21.852 -29.360 1.00 85.19 130 GLY A CA 1
ATOM 948 C C . GLY A 1 130 ? 21.860 -21.744 -30.742 1.00 85.19 130 GLY A C 1
ATOM 949 O O . GLY A 1 130 ? 22.411 -22.723 -31.227 1.00 85.19 130 GLY A O 1
ATOM 950 N N . ALA A 1 131 ? 21.872 -20.546 -31.331 1.00 81.31 131 ALA A N 1
ATOM 951 C CA . ALA A 1 131 ? 22.488 -20.295 -32.636 1.00 81.31 131 ALA A CA 1
ATOM 952 C C . ALA A 1 131 ? 24.031 -20.325 -32.629 1.00 81.31 131 ALA A C 1
ATOM 954 O O . ALA A 1 131 ? 24.636 -20.516 -33.676 1.00 81.31 131 ALA A O 1
ATOM 955 N N . LEU A 1 132 ? 24.676 -20.107 -31.476 1.00 80.31 132 LEU A N 1
ATOM 956 C CA . LEU A 1 132 ? 26.142 -20.118 -31.351 1.00 80.31 132 LEU A CA 1
ATOM 957 C C . LEU A 1 132 ? 26.727 -21.515 -31.087 1.00 80.31 132 LEU A C 1
ATOM 959 O O . LEU A 1 132 ? 27.924 -21.710 -31.283 1.00 80.31 132 LEU A O 1
ATOM 963 N N . PHE A 1 133 ? 25.916 -22.461 -30.604 1.00 78.62 133 PHE A N 1
ATOM 964 C CA . PHE A 1 133 ? 26.366 -23.790 -30.166 1.00 78.62 133 PHE A CA 1
ATOM 965 C C . PHE A 1 133 ? 25.665 -24.960 -30.886 1.00 78.62 133 PHE A C 1
ATOM 967 O O . PHE A 1 133 ? 25.829 -26.102 -30.453 1.00 78.62 133 PHE A O 1
ATOM 974 N N . GLY A 1 134 ? 24.879 -24.691 -31.933 1.00 66.31 134 GLY A N 1
ATOM 975 C CA . GLY A 1 134 ? 24.234 -25.691 -32.796 1.00 66.31 134 GLY A CA 1
ATOM 976 C C . GLY A 1 134 ? 24.767 -25.618 -34.215 1.00 66.31 134 GLY A C 1
ATOM 977 O O . GLY A 1 134 ? 24.890 -26.697 -34.831 1.00 66.31 134 GLY A O 1
#

Mean predicted aligned error: 6.9 Å

Secondary structure (DSSP, 8-state):
-HHHHHHHHHHHHHHHHHHT-SSS-TT-HHHHHHHHHHHHHHHHHHHHHHHHHHHHHTT--HHHHHHHHHHHHHHHHHHHHHHSSS-S--HHHHHHHHHHHHHHHHHHHHHHHHHHHHHHHHHHHHHHHHHHH-

Radius of gyration: 20.92 Å; Cα contacts (8 Å, |Δi|>4): 84; chains: 1; bounding box: 48×40×59 Å

Sequence (134 aa):
MLILQMLLGFITSGARGRAGVWIGDGGDAALQRTARRHGNLAENAGLFLAGFTLLELSGRWPMLLLILCPTFVVLRLFHAVGLSRADTSNAARLIGGAGTYLAGLVLGGALVWIGVARATEIAGFAAARGALFG

Solvent-accessible surface area (backbone atoms only — not comparable to full-atom values): 7288 Å² total; per-residue (Å²): 104,68,64,59,47,50,51,36,44,52,52,32,54,52,42,30,63,76,68,71,38,91,66,87,46,76,86,38,68,67,40,44,50,39,44,52,54,33,49,55,45,50,58,50,50,51,54,49,51,53,51,51,51,52,42,60,74,65,75,54,61,66,68,55,53,68,50,50,54,57,51,47,52,52,24,50,49,35,24,54,55,20,64,73,42,93,62,72,88,34,68,43,28,52,52,12,48,55,48,43,53,52,53,47,51,54,53,50,51,49,52,50,53,51,52,53,55,53,52,54,52,53,53,51,53,53,53,55,52,50,71,75,76,110